Protein AF-A0A5N9HSM1-F1 (afdb_monomer)

Secondary structure (DSSP, 8-state):
------S------HHHHHHHHHHHHHHHHHHHHHHHHHHHHS-TTB-TTSBB--SS--TTEE--SSTTSPPEE---TT---HHHH--

Structure (mmCIF, N/CA/C/O backbone):
data_AF-A0A5N9HSM1-F1
#
_entry.id   AF-A0A5N9HSM1-F1
#
loop_
_atom_site.group_PDB
_atom_site.id
_atom_site.type_symbol
_atom_site.label_atom_id
_atom_site.label_alt_id
_atom_site.label_comp_id
_atom_site.label_asym_id
_atom_site.label_entity_id
_atom_site.label_seq_id
_atom_site.pdbx_PDB_ins_code
_atom_site.Cartn_x
_atom_site.Cartn_y
_atom_site.Cartn_z
_atom_site.occupancy
_atom_site.B_iso_or_equiv
_atom_site.auth_seq_id
_atom_site.auth_comp_id
_atom_site.auth_asym_id
_atom_site.auth_atom_id
_atom_site.pdbx_PDB_model_num
ATOM 1 N N . MET A 1 1 ? -48.128 22.639 3.058 1.00 37.28 1 MET A N 1
ATOM 2 C CA . MET A 1 1 ? -47.481 21.473 2.424 1.00 37.28 1 MET A CA 1
ATOM 3 C C . MET A 1 1 ? -46.592 20.851 3.482 1.00 37.28 1 MET A C 1
ATOM 5 O O . MET A 1 1 ? -45.699 21.529 3.962 1.00 37.28 1 MET A O 1
ATOM 9 N N . ASN A 1 2 ? -46.943 19.648 3.938 1.00 42.16 2 ASN A N 1
ATOM 10 C CA . ASN A 1 2 ? -46.232 18.932 4.996 1.00 42.16 2 ASN A CA 1
ATOM 11 C C . ASN A 1 2 ? -45.086 18.142 4.361 1.00 42.16 2 ASN A C 1
ATOM 13 O O . ASN A 1 2 ? -45.340 17.134 3.698 1.00 42.16 2 ASN A O 1
ATOM 17 N N . GLU A 1 3 ? -43.849 18.591 4.555 1.00 48.38 3 GLU A N 1
ATOM 18 C CA . GLU A 1 3 ? -42.685 17.744 4.319 1.00 48.38 3 GLU A CA 1
ATOM 19 C C . GLU A 1 3 ? -42.581 16.753 5.475 1.00 48.38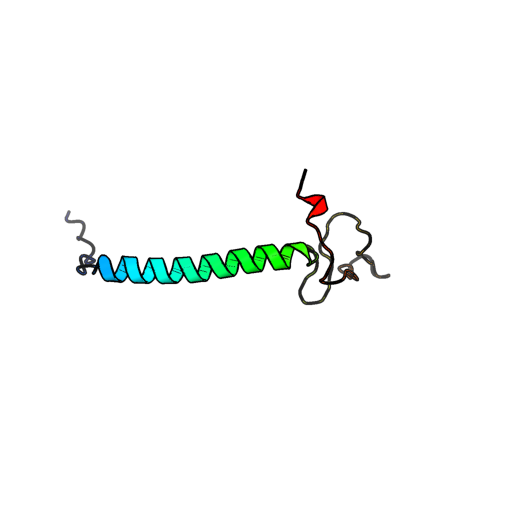 3 GLU A C 1
ATOM 21 O O . GLU A 1 3 ? -42.505 17.107 6.650 1.00 48.38 3 GLU A O 1
ATOM 26 N N . LYS A 1 4 ? -42.727 15.482 5.109 1.00 46.53 4 LYS A N 1
ATOM 27 C CA . LYS A 1 4 ? -42.771 14.342 6.008 1.00 46.53 4 LYS A CA 1
ATOM 28 C C . LYS A 1 4 ? -41.458 14.256 6.783 1.00 46.53 4 LYS A C 1
ATOM 30 O O . LYS A 1 4 ? -40.397 14.124 6.178 1.00 46.53 4 LYS A O 1
ATOM 35 N N . ASN A 1 5 ? -41.567 14.260 8.110 1.00 50.56 5 ASN A N 1
ATOM 36 C CA . ASN A 1 5 ? -40.544 13.750 9.015 1.00 50.56 5 ASN A CA 1
ATOM 37 C C . ASN A 1 5 ? -40.067 12.387 8.501 1.00 50.56 5 ASN A C 1
ATOM 39 O O . ASN A 1 5 ? -40.844 11.432 8.458 1.00 50.56 5 ASN A O 1
ATOM 43 N N . SER A 1 6 ? -38.803 12.318 8.086 1.00 47.62 6 SER A N 1
ATOM 44 C CA . SER A 1 6 ? -38.117 11.058 7.825 1.00 47.62 6 SER A CA 1
ATOM 45 C C . SER A 1 6 ? -38.077 10.278 9.133 1.00 47.62 6 SER A C 1
ATOM 47 O O . SER A 1 6 ? -37.393 10.679 10.073 1.00 47.62 6 SER A O 1
ATOM 49 N N . GLU A 1 7 ? -38.845 9.194 9.198 1.00 56.06 7 GLU A N 1
ATOM 50 C CA . GLU A 1 7 ? -38.860 8.207 10.277 1.00 56.06 7 GLU A CA 1
ATOM 51 C C . GLU A 1 7 ? -37.467 7.593 10.482 1.00 56.06 7 GLU A C 1
ATOM 53 O O . GLU A 1 7 ? -37.160 6.503 10.011 1.00 56.06 7 GLU A O 1
ATOM 58 N N . THR A 1 8 ? -36.610 8.286 11.219 1.00 57.41 8 THR A N 1
ATOM 59 C CA . THR A 1 8 ? -35.379 7.728 11.787 1.00 57.41 8 THR A CA 1
ATOM 60 C C . THR A 1 8 ? -35.099 8.375 13.135 1.00 57.41 8 THR A C 1
ATOM 62 O O . THR A 1 8 ? -33.996 8.823 13.404 1.00 57.41 8 THR A O 1
ATOM 65 N N . ASP A 1 9 ? -36.098 8.381 14.013 1.00 57.69 9 ASP A N 1
ATOM 66 C CA . ASP A 1 9 ? -35.836 8.395 15.453 1.00 57.69 9 ASP A CA 1
ATOM 67 C C . ASP A 1 9 ? -35.966 6.959 15.974 1.00 57.69 9 ASP A C 1
ATOM 69 O O . ASP A 1 9 ? -36.842 6.588 16.756 1.00 57.69 9 ASP A O 1
ATOM 73 N N . LYS A 1 10 ? -35.126 6.076 15.422 1.00 65.12 10 LYS A N 1
ATOM 74 C CA . LYS A 1 10 ? -34.830 4.824 16.109 1.00 65.12 10 LYS A CA 1
ATOM 75 C C . LYS A 1 10 ? -33.902 5.233 17.231 1.00 65.12 10 LYS A C 1
ATOM 77 O O . LYS A 1 10 ? -32.743 5.484 16.939 1.00 65.12 10 LYS A O 1
ATOM 82 N N . ASN A 1 11 ? -34.436 5.319 18.446 1.00 74.25 11 ASN A N 1
ATOM 83 C CA . ASN A 1 11 ? -33.715 5.527 19.699 1.00 74.25 11 ASN A CA 1
ATOM 84 C C . ASN A 1 11 ? -32.337 4.835 19.642 1.00 74.25 11 ASN A C 1
ATOM 86 O O . ASN A 1 11 ? -32.234 3.615 19.805 1.00 74.25 11 ASN A O 1
ATOM 90 N N . VAL A 1 12 ? -31.306 5.592 19.247 1.00 82.19 12 VAL A N 1
ATOM 91 C CA . VAL A 1 12 ? -29.960 5.063 19.042 1.00 82.19 12 VAL A CA 1
ATOM 92 C C . VAL A 1 12 ? -29.386 4.866 20.426 1.00 82.19 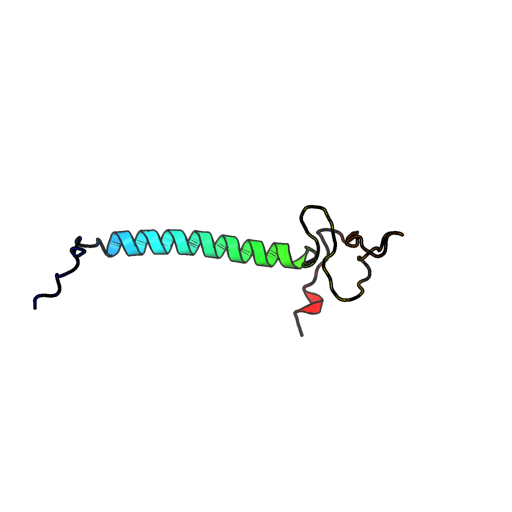12 VAL A C 1
ATOM 94 O O . VAL A 1 12 ? -29.259 5.815 21.194 1.00 82.19 12 VAL A O 1
ATOM 97 N N . ASP A 1 13 ? -29.016 3.630 20.733 1.00 92.88 13 ASP A N 1
ATOM 98 C CA . ASP A 1 13 ? -28.221 3.339 21.915 1.00 92.88 13 ASP A CA 1
ATOM 99 C C . ASP A 1 13 ? -26.828 3.950 21.720 1.00 92.88 13 ASP A C 1
ATOM 101 O O . ASP A 1 13 ? -25.951 3.366 21.076 1.00 92.88 13 ASP A O 1
ATOM 105 N N . VAL A 1 14 ? -26.667 5.172 22.230 1.00 93.44 14 VAL A N 1
ATOM 106 C CA . VAL A 1 14 ? -25.442 5.968 22.108 1.00 93.44 14 VAL A CA 1
ATOM 107 C C . VAL A 1 14 ? -24.258 5.214 22.702 1.00 93.44 14 VAL A C 1
ATOM 109 O O . VAL A 1 14 ? -23.215 5.137 22.062 1.00 93.44 14 VAL A O 1
ATOM 112 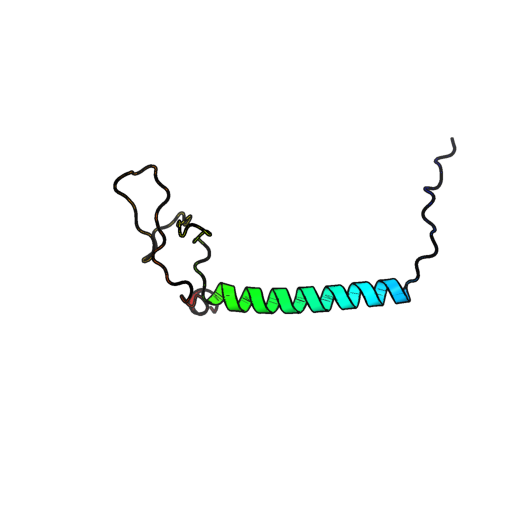N N . ALA A 1 15 ? -24.432 4.566 23.856 1.00 94.31 15 ALA A N 1
ATOM 113 C CA . ALA A 1 15 ? -23.359 3.826 24.515 1.00 94.31 15 ALA A CA 1
ATOM 114 C C . ALA A 1 15 ? -22.888 2.636 23.664 1.00 94.31 15 ALA A C 1
ATOM 116 O O . ALA A 1 15 ? -21.688 2.401 23.494 1.00 94.31 15 ALA A O 1
ATOM 117 N N . LYS A 1 16 ? -23.825 1.899 23.060 1.00 95.44 16 LYS A N 1
ATOM 118 C CA . LYS A 1 16 ? -23.494 0.804 22.139 1.00 95.44 16 LYS A CA 1
ATOM 119 C C . LYS A 1 16 ? -22.858 1.306 20.840 1.00 95.44 16 LYS A C 1
ATOM 121 O O . LYS A 1 16 ? -21.974 0.637 20.289 1.00 95.44 16 LYS A O 1
ATOM 126 N N . ALA A 1 17 ? -23.293 2.461 20.339 1.00 95.44 17 ALA A N 1
ATOM 127 C CA . ALA A 1 17 ? -22.701 3.094 19.165 1.00 95.44 17 ALA A CA 1
ATOM 128 C C . ALA A 1 17 ? -21.253 3.528 19.441 1.00 95.44 17 ALA A C 1
ATOM 130 O O . ALA A 1 17 ? -20.360 3.173 18.673 1.00 95.44 17 ALA A O 1
ATOM 131 N N . GLU A 1 18 ? -20.998 4.192 20.569 1.00 96.38 18 GLU A N 1
ATOM 132 C CA . GLU A 1 18 ? -19.658 4.579 21.023 1.00 96.38 18 GLU A CA 1
ATOM 133 C C . GLU A 1 18 ? -18.745 3.363 21.195 1.00 96.38 18 GLU A C 1
ATOM 135 O O . GLU A 1 18 ? -17.625 3.360 20.688 1.00 96.38 18 GLU A O 1
ATOM 140 N N . GLN A 1 19 ? -19.235 2.283 21.815 1.00 97.88 19 GLN A N 1
ATOM 141 C CA . GLN A 1 19 ? -18.473 1.039 21.947 1.00 97.88 19 GLN A CA 1
ATOM 142 C C . GLN A 1 19 ? -18.099 0.444 20.579 1.00 97.88 19 GLN A C 1
ATOM 144 O O . GLN A 1 19 ? -16.976 -0.026 20.376 1.00 97.88 19 GLN A O 1
ATOM 149 N N . SER A 1 20 ? -19.037 0.461 19.630 1.00 97.12 20 SER A N 1
ATOM 150 C CA . SER A 1 20 ? -18.814 -0.063 18.279 1.00 97.12 20 SER A CA 1
ATOM 151 C C . SER A 1 20 ? -17.796 0.783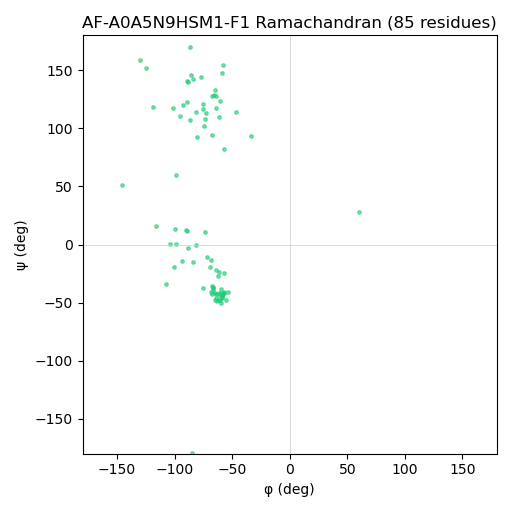 17.512 1.00 97.12 20 SER A C 1
ATOM 153 O O . SER A 1 20 ? -16.899 0.233 16.873 1.00 97.12 20 SER A O 1
ATOM 155 N N . LEU A 1 21 ? -17.894 2.111 17.617 1.00 98.00 21 LEU A N 1
ATOM 156 C CA . LEU A 1 21 ? -16.943 3.047 17.020 1.00 98.00 21 LEU A CA 1
ATOM 157 C C . LEU A 1 21 ? -15.553 2.921 17.646 1.00 98.00 21 LEU A C 1
ATOM 159 O O . LEU A 1 21 ? -14.572 2.881 16.910 1.00 98.00 21 LEU A O 1
ATOM 163 N N . GLY A 1 22 ? -15.463 2.773 18.970 1.00 98.19 22 GLY A N 1
ATOM 164 C CA . GLY A 1 22 ? -14.202 2.517 19.665 1.00 98.19 22 GLY A CA 1
ATOM 165 C 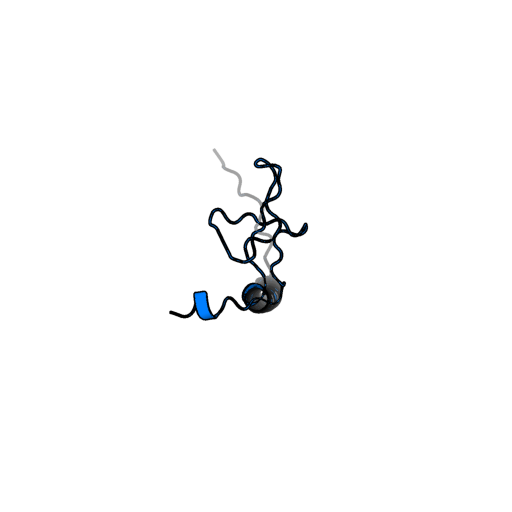C . GLY A 1 22 ? -13.533 1.241 19.161 1.00 98.19 22 GLY A C 1
ATOM 166 O O . GLY A 1 22 ? -12.362 1.249 18.798 1.00 98.19 22 GLY A O 1
ATOM 167 N N . ARG A 1 23 ? -14.296 0.151 19.018 1.00 98.19 23 ARG A N 1
ATOM 168 C CA . ARG A 1 23 ? -13.773 -1.102 18.458 1.00 98.19 23 ARG A CA 1
ATOM 169 C C . ARG A 1 23 ? -13.274 -0.945 17.017 1.00 98.19 23 ARG A C 1
ATOM 171 O O . ARG A 1 23 ? -12.236 -1.509 16.680 1.00 98.19 23 ARG A O 1
ATOM 178 N N . LEU A 1 24 ? -14.000 -0.213 16.170 1.00 98.06 24 LEU A N 1
ATOM 179 C CA . LEU A 1 24 ? -13.561 0.070 14.800 1.00 98.06 24 LEU A CA 1
ATOM 180 C C . LEU A 1 24 ? -12.280 0.905 14.792 1.00 98.06 24 LEU A C 1
ATOM 182 O O . LEU A 1 24 ? -11.346 0.566 14.073 1.00 98.06 24 LEU A O 1
ATOM 186 N N . PHE A 1 25 ? -12.220 1.956 15.609 1.00 97.75 25 PHE A N 1
ATOM 187 C CA . PHE A 1 25 ? -11.047 2.815 15.726 1.00 97.75 25 PHE A CA 1
ATOM 188 C C . PHE A 1 25 ? -9.791 2.013 16.071 1.00 97.75 25 PHE A C 1
ATOM 190 O O . PHE A 1 25 ? -8.786 2.150 15.382 1.00 97.75 25 PHE A O 1
ATOM 197 N N . GLU A 1 26 ? -9.865 1.125 17.064 1.00 97.94 26 GLU A N 1
ATOM 198 C CA . GLU A 1 26 ? -8.734 0.278 17.453 1.00 97.94 26 GLU A CA 1
ATOM 199 C C . GLU A 1 26 ? -8.251 -0.603 16.288 1.00 97.94 26 GLU A C 1
ATOM 201 O O . GLU A 1 26 ? -7.056 -0.646 16.001 1.00 97.94 26 GLU A O 1
ATOM 206 N N . MET A 1 27 ? -9.172 -1.230 15.542 1.00 94.94 27 MET A N 1
ATOM 207 C CA . MET A 1 27 ? -8.812 -2.023 14.356 1.00 94.94 27 MET A CA 1
ATOM 208 C C . MET A 1 27 ? -8.127 -1.172 13.282 1.00 94.94 27 MET A C 1
ATOM 210 O O . MET A 1 27 ? -7.096 -1.569 12.740 1.00 94.94 27 MET A O 1
ATOM 214 N N . TYR A 1 28 ? -8.696 -0.009 12.953 1.00 94.88 28 TYR A N 1
ATOM 215 C CA . TYR A 1 28 ? -8.140 0.872 11.925 1.00 94.88 28 TYR A CA 1
ATOM 216 C C . TYR A 1 28 ? -6.796 1.469 12.334 1.00 94.88 28 TYR A C 1
ATOM 218 O O . TYR A 1 28 ? -5.908 1.572 11.489 1.00 94.88 28 TYR A O 1
ATOM 226 N N . ARG A 1 29 ? -6.615 1.804 13.615 1.00 96.44 29 ARG A N 1
ATOM 227 C CA . ARG A 1 29 ? -5.343 2.291 14.152 1.00 96.44 29 ARG A CA 1
ATOM 228 C C . ARG A 1 29 ? -4.240 1.256 13.957 1.00 96.44 29 ARG A C 1
ATOM 230 O O . ARG A 1 29 ? -3.188 1.586 13.416 1.00 96.44 29 ARG A O 1
ATOM 237 N N . ASP A 1 30 ? -4.488 0.009 14.344 1.00 93.75 30 ASP A N 1
ATOM 238 C CA . ASP A 1 30 ? -3.484 -1.051 14.238 1.00 93.75 30 ASP A CA 1
ATOM 239 C C . ASP A 1 30 ? -3.162 -1.377 12.764 1.00 93.75 30 ASP A C 1
ATOM 241 O O . ASP A 1 30 ? -1.997 -1.582 12.408 1.00 93.75 30 ASP A O 1
ATOM 245 N N . MET A 1 31 ? -4.169 -1.348 11.877 1.00 91.38 31 MET A N 1
ATOM 246 C CA . MET A 1 31 ? -3.962 -1.474 10.427 1.00 91.38 31 MET A CA 1
ATOM 247 C C . MET A 1 31 ? -3.105 -0.337 9.860 1.00 91.38 31 MET A C 1
ATOM 249 O O . MET A 1 31 ? -2.201 -0.609 9.069 1.00 91.38 31 MET A O 1
ATOM 253 N N . ALA A 1 32 ? -3.353 0.911 10.267 1.00 90.88 32 ALA A N 1
ATOM 254 C CA . ALA A 1 32 ? -2.586 2.071 9.817 1.00 90.88 32 ALA A CA 1
ATOM 255 C C . ALA A 1 32 ? -1.113 1.972 10.243 1.00 90.88 32 ALA A C 1
ATOM 257 O O . ALA A 1 32 ? -0.227 2.051 9.397 1.00 90.88 32 ALA A O 1
ATOM 258 N N . VAL A 1 33 ? -0.848 1.663 11.519 1.00 91.81 33 VAL A N 1
ATOM 259 C CA . VAL A 1 33 ? 0.521 1.459 12.032 1.00 91.81 33 VAL A CA 1
ATOM 260 C C . VAL A 1 33 ? 1.243 0.353 11.259 1.00 91.81 33 VAL A C 1
ATOM 262 O O . VAL A 1 33 ? 2.423 0.478 10.918 1.00 91.81 33 VAL A O 1
ATOM 265 N N . LYS A 1 34 ? 0.546 -0.749 10.951 1.00 89.12 34 LYS A N 1
ATOM 266 C CA . LYS A 1 34 ? 1.146 -1.839 10.182 1.00 89.12 34 LYS A CA 1
ATOM 267 C C . LYS A 1 34 ? 1.430 -1.436 8.735 1.00 89.12 34 LYS A C 1
ATOM 269 O O . LYS A 1 34 ? 2.482 -1.812 8.215 1.00 89.12 34 LYS A O 1
ATOM 274 N N . ALA A 1 35 ? 0.522 -0.701 8.097 1.00 86.75 35 ALA A N 1
ATOM 275 C CA . ALA A 1 35 ? 0.714 -0.191 6.746 1.00 86.75 35 ALA A CA 1
ATOM 276 C C . ALA A 1 35 ? 1.937 0.734 6.683 1.00 86.75 35 ALA A C 1
ATOM 278 O O . ALA A 1 35 ? 2.814 0.489 5.860 1.00 86.75 35 ALA A O 1
ATOM 279 N N . ASP A 1 36 ? 2.073 1.686 7.609 1.00 84.25 36 ASP A N 1
ATOM 280 C CA . ASP A 1 36 ? 3.228 2.593 7.681 1.00 84.25 36 ASP A CA 1
ATOM 281 C C . ASP A 1 36 ? 4.557 1.836 7.814 1.00 84.25 36 ASP A C 1
ATOM 283 O 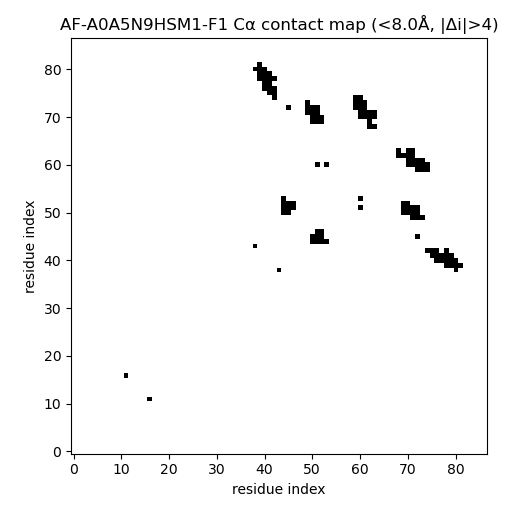O . ASP A 1 36 ? 5.549 2.170 7.163 1.00 84.25 36 ASP A O 1
ATOM 287 N N . SER A 1 37 ? 4.584 0.769 8.617 1.00 84.44 37 SER A N 1
ATOM 288 C CA . SER A 1 37 ? 5.767 -0.088 8.755 1.00 84.44 37 SER A CA 1
ATOM 289 C C . SER A 1 37 ? 6.105 -0.854 7.472 1.00 84.44 37 SER A C 1
ATOM 291 O O . SER A 1 37 ? 7.280 -1.011 7.153 1.00 84.44 37 SER A O 1
ATOM 293 N N . VAL A 1 38 ? 5.108 -1.352 6.735 1.00 82.31 38 VAL A N 1
ATOM 294 C CA . VAL A 1 38 ? 5.332 -2.103 5.485 1.00 82.31 38 VAL A CA 1
ATOM 295 C C . VAL A 1 38 ? 5.709 -1.167 4.336 1.00 82.31 38 VAL A C 1
ATOM 297 O O . VAL A 1 38 ? 6.555 -1.512 3.513 1.00 82.31 38 VAL A O 1
ATOM 300 N N . MET A 1 39 ? 5.113 0.024 4.276 1.00 80.00 39 MET A N 1
ATOM 301 C CA . MET A 1 39 ? 5.390 1.012 3.232 1.00 80.00 39 MET A CA 1
ATOM 302 C C . MET A 1 39 ? 6.789 1.620 3.344 1.00 80.00 39 MET A C 1
ATOM 304 O O . MET A 1 39 ? 7.306 2.094 2.337 1.00 80.00 39 MET A O 1
ATOM 308 N N . GLN A 1 40 ? 7.432 1.536 4.515 1.00 77.56 40 GLN A N 1
ATOM 309 C CA . GLN A 1 40 ? 8.859 1.832 4.636 1.00 77.56 40 GLN A CA 1
ATOM 310 C C . GLN A 1 40 ? 9.688 0.905 3.758 1.00 77.56 40 GLN A C 1
ATOM 312 O O . GLN A 1 40 ? 10.622 1.389 3.156 1.00 77.56 40 GLN A O 1
ATOM 317 N N . SER A 1 41 ? 9.351 -0.382 3.635 1.00 77.44 41 SER A N 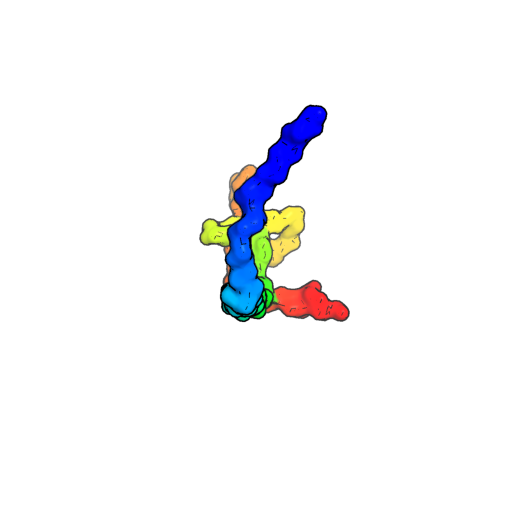1
ATOM 318 C CA . SER A 1 41 ? 10.200 -1.349 2.934 1.00 77.44 41 SER A CA 1
ATOM 319 C C . SER A 1 41 ? 9.746 -1.667 1.496 1.00 77.44 41 SER A C 1
ATOM 321 O O . SER A 1 41 ? 10.502 -2.204 0.684 1.00 77.44 41 SER A O 1
ATOM 323 N N . ARG A 1 42 ? 8.483 -1.398 1.148 1.00 79.69 42 ARG A N 1
ATOM 324 C CA . ARG A 1 42 ? 7.948 -1.718 -0.184 1.00 79.69 42 ARG A CA 1
ATOM 325 C C . ARG A 1 42 ? 8.153 -0.580 -1.167 1.00 79.69 42 ARG A C 1
ATOM 327 O O . ARG A 1 42 ? 7.919 0.579 -0.854 1.00 79.69 42 ARG A O 1
ATOM 334 N N . CYS A 1 43 ? 8.491 -0.923 -2.411 1.00 83.94 43 CYS A N 1
ATOM 335 C CA . CYS A 1 43 ? 8.500 0.053 -3.497 1.00 83.94 43 CYS A CA 1
ATOM 336 C C . CYS A 1 43 ? 7.076 0.590 -3.747 1.00 83.94 43 CYS A C 1
ATOM 338 O O . CYS A 1 43 ? 6.222 -0.189 -4.176 1.00 83.94 43 CYS A O 1
ATOM 340 N N . PRO A 1 44 ? 6.810 1.899 -3.564 1.00 83.94 44 PRO A N 1
ATOM 341 C CA . PRO A 1 44 ? 5.458 2.456 -3.684 1.00 83.94 44 PRO A CA 1
ATOM 342 C C . PRO A 1 44 ? 4.921 2.444 -5.123 1.00 83.94 44 PRO A C 1
ATOM 344 O O . PRO A 1 44 ? 3.732 2.643 -5.342 1.00 83.94 44 PRO A O 1
ATOM 347 N N . TYR A 1 45 ? 5.789 2.200 -6.109 1.00 88.38 45 TYR A N 1
ATOM 348 C CA . TYR A 1 45 ? 5.435 2.145 -7.528 1.00 88.38 45 TYR A CA 1
ATOM 349 C C . TYR A 1 45 ? 5.370 0.718 -8.088 1.00 88.38 45 TYR A C 1
ATOM 351 O O . TYR A 1 45 ? 5.146 0.566 -9.290 1.00 88.38 45 TYR A O 1
ATOM 359 N N . LYS A 1 46 ? 5.620 -0.309 -7.262 1.00 90.56 46 LYS A N 1
ATOM 360 C CA . LYS A 1 46 ? 5.557 -1.722 -7.654 1.00 90.56 46 LYS A CA 1
ATOM 361 C C . LYS A 1 46 ? 4.141 -2.246 -7.434 1.00 90.56 46 LYS A C 1
ATOM 363 O O . LYS A 1 46 ? 3.640 -2.194 -6.314 1.00 90.56 46 LYS A O 1
ATOM 368 N N . ASP A 1 47 ? 3.506 -2.758 -8.481 1.00 89.81 47 ASP A N 1
ATOM 369 C CA . ASP A 1 47 ? 2.203 -3.415 -8.353 1.00 89.81 47 ASP A CA 1
ATOM 370 C C . ASP A 1 47 ? 2.322 -4.901 -7.959 1.00 89.81 47 ASP A C 1
ATOM 372 O O . ASP A 1 47 ? 3.417 -5.434 -7.745 1.00 89.81 47 ASP A O 1
ATOM 376 N N . ALA A 1 48 ? 1.175 -5.575 -7.832 1.00 88.44 48 ALA A N 1
ATOM 377 C CA . ALA A 1 48 ? 1.108 -6.986 -7.452 1.00 88.44 48 ALA A CA 1
ATOM 378 C C . ALA A 1 48 ? 1.793 -7.925 -8.466 1.00 88.44 48 ALA A C 1
ATOM 380 O O . ALA A 1 48 ? 2.314 -8.964 -8.064 1.00 88.44 48 ALA A O 1
ATOM 381 N N . ASP A 1 49 ? 1.869 -7.525 -9.739 1.00 91.44 49 ASP A N 1
ATOM 382 C CA . ASP A 1 49 ? 2.535 -8.260 -10.821 1.00 91.44 49 ASP A CA 1
ATOM 383 C C . ASP A 1 49 ? 4.017 -7.866 -10.966 1.00 91.44 49 ASP A C 1
ATOM 385 O O . ASP A 1 49 ? 4.685 -8.207 -11.944 1.00 91.44 49 ASP A O 1
ATOM 389 N N . SER A 1 50 ? 4.562 -7.143 -9.980 1.00 90.19 50 SER A N 1
ATOM 390 C CA . SER A 1 50 ? 5.929 -6.617 -9.982 1.00 90.19 50 SER A CA 1
ATOM 391 C C . SER A 1 50 ? 6.234 -5.661 -11.144 1.00 90.19 50 SER A C 1
ATOM 393 O O . SER A 1 50 ? 7.392 -5.520 -11.551 1.00 90.19 50 SER A O 1
ATOM 395 N N . ARG A 1 51 ? 5.227 -4.956 -11.670 1.00 92.44 51 ARG A N 1
ATOM 396 C CA . ARG A 1 51 ? 5.411 -3.870 -12.641 1.00 92.44 51 ARG A CA 1
ATOM 397 C C . ARG A 1 51 ? 5.675 -2.548 -11.937 1.00 92.44 51 ARG A C 1
ATOM 399 O O . ARG A 1 51 ? 5.153 -2.286 -10.859 1.00 92.44 51 ARG A O 1
ATOM 406 N N . CYS A 1 52 ? 6.498 -1.710 -12.555 1.00 91.75 52 CYS A N 1
ATOM 407 C CA . CYS A 1 52 ? 6.879 -0.397 -12.061 1.00 91.75 52 CYS A CA 1
ATOM 408 C C . CYS A 1 52 ? 6.090 0.701 -12.781 1.00 91.75 52 CYS A C 1
ATOM 410 O O . CYS A 1 52 ? 6.274 0.917 -13.978 1.00 91.75 52 CYS A O 1
ATOM 412 N N . HIS A 1 53 ? 5.289 1.451 -12.027 1.00 90.75 53 HIS A N 1
ATOM 413 C CA . HIS A 1 53 ? 4.490 2.581 -12.523 1.00 90.75 53 HIS A CA 1
ATOM 414 C C . HIS A 1 53 ? 5.134 3.948 -12.243 1.00 90.75 53 HIS A C 1
ATOM 416 O O . HIS A 1 53 ? 4.486 4.990 -12.364 1.00 90.75 53 HIS A O 1
ATOM 422 N N . ALA A 1 54 ? 6.412 3.968 -11.852 1.00 89.69 54 ALA A N 1
ATOM 423 C CA . ALA A 1 54 ? 7.141 5.208 -11.619 1.00 89.69 54 ALA A CA 1
ATOM 424 C C . ALA A 1 54 ? 7.279 5.993 -12.933 1.00 89.69 54 ALA A C 1
ATOM 426 O O . ALA A 1 54 ? 7.770 5.474 -13.936 1.00 89.69 54 ALA A O 1
ATOM 427 N N . LYS A 1 55 ? 6.879 7.270 -12.915 1.00 87.19 55 LYS A N 1
ATOM 428 C CA . LYS A 1 55 ? 7.018 8.192 -14.060 1.00 87.19 55 LYS A CA 1
ATOM 429 C C . LYS A 1 55 ? 8.420 8.802 -14.185 1.00 87.19 55 LYS A C 1
ATOM 431 O O . LYS A 1 55 ? 8.664 9.603 -15.080 1.00 87.19 55 LYS A O 1
ATOM 436 N N . PHE A 1 56 ? 9.322 8.450 -13.275 1.00 87.31 56 PHE A N 1
ATOM 437 C CA . PHE A 1 56 ? 10.714 8.879 -13.239 1.00 87.31 56 PHE A CA 1
ATOM 438 C C . PHE A 1 56 ? 11.623 7.650 -13.202 1.00 87.31 56 PHE A C 1
ATOM 440 O O . PHE A 1 56 ? 11.233 6.606 -12.678 1.00 87.31 56 PHE A O 1
ATOM 447 N N . GLY A 1 57 ? 12.842 7.788 -13.727 1.00 83.50 57 GLY A N 1
ATOM 448 C CA . GLY A 1 57 ? 13.830 6.714 -13.704 1.00 83.50 57 GLY A CA 1
ATOM 449 C C . GLY A 1 57 ? 14.300 6.420 -12.281 1.00 83.50 57 GLY A C 1
ATOM 450 O O . GLY A 1 57 ? 14.749 7.323 -11.577 1.00 83.50 57 GLY A O 1
ATOM 451 N N . CYS A 1 58 ? 14.238 5.157 -11.861 1.00 85.25 58 CYS A N 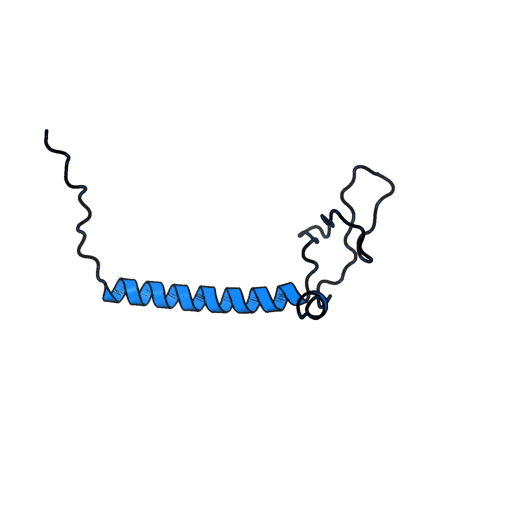1
ATOM 452 C CA . CYS A 1 58 ? 14.848 4.703 -10.613 1.00 85.25 58 CYS A CA 1
ATOM 453 C C . CYS A 1 58 ? 15.709 3.456 -10.839 1.00 85.25 58 CYS A C 1
ATOM 455 O O . CYS A 1 58 ? 15.513 2.713 -11.797 1.00 85.25 58 CYS A O 1
ATOM 457 N N . ARG A 1 59 ? 16.650 3.194 -9.922 1.00 85.56 59 ARG A N 1
ATOM 458 C CA . ARG A 1 59 ? 17.612 2.078 -10.021 1.00 85.56 59 ARG A CA 1
ATOM 459 C C . ARG A 1 59 ? 16.957 0.696 -10.157 1.00 85.56 59 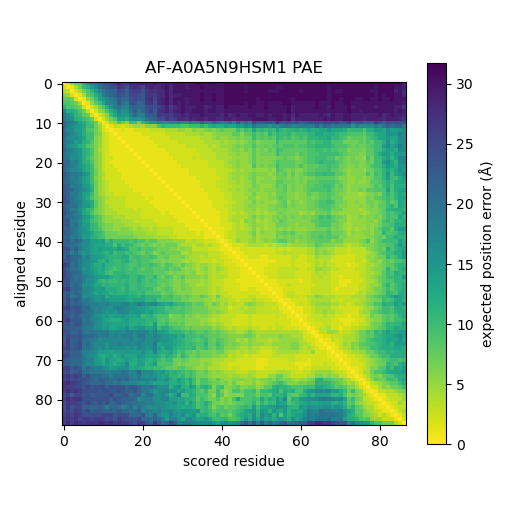ARG A C 1
ATOM 461 O O . ARG A 1 59 ? 17.578 -0.225 -10.671 1.00 85.56 59 ARG A O 1
ATOM 468 N N . ASN A 1 60 ? 15.721 0.561 -9.683 1.00 87.56 60 ASN A N 1
ATOM 469 C CA . ASN A 1 60 ? 14.986 -0.699 -9.666 1.00 87.56 60 ASN A CA 1
ATOM 470 C C . ASN A 1 60 ? 13.997 -0.843 -10.835 1.00 87.56 60 ASN A C 1
ATOM 472 O O . ASN A 1 60 ? 13.292 -1.850 -10.892 1.00 87.56 60 ASN A O 1
ATOM 476 N N . GLN A 1 61 ? 13.911 0.150 -11.727 1.00 90.94 61 GLN A N 1
ATOM 477 C CA . GLN A 1 61 ? 13.033 0.146 -12.896 1.00 90.94 61 GLN A CA 1
ATOM 478 C C . GLN A 1 61 ? 13.784 -0.398 -14.115 1.00 90.94 61 GLN A C 1
ATOM 480 O O . GLN A 1 61 ? 14.784 0.174 -14.543 1.00 90.94 61 GLN A O 1
ATOM 485 N N . PHE A 1 62 ? 13.275 -1.486 -14.691 1.00 91.44 62 PHE A N 1
ATOM 486 C CA . PHE A 1 62 ? 13.875 -2.163 -15.839 1.00 91.44 62 PHE A CA 1
ATOM 487 C C . PHE A 1 62 ? 12.915 -2.154 -17.025 1.00 91.44 62 PHE A C 1
ATOM 489 O O . PHE A 1 62 ? 11.816 -2.710 -16.961 1.00 91.44 62 PHE A O 1
ATOM 496 N N . PHE A 1 63 ? 13.336 -1.514 -18.112 1.00 89.75 63 PHE A N 1
ATOM 497 C CA . PHE A 1 63 ? 12.575 -1.437 -19.355 1.00 89.75 63 PHE A CA 1
ATOM 498 C C . PHE A 1 63 ? 12.815 -2.683 -20.208 1.00 89.75 63 PHE A C 1
ATOM 500 O O . PHE A 1 63 ? 13.924 -3.214 -20.263 1.00 89.75 63 PHE A O 1
ATOM 507 N N . THR A 1 64 ? 11.764 -3.151 -20.873 1.00 85.69 64 THR A N 1
ATOM 508 C CA . THR A 1 64 ? 11.859 -4.229 -21.861 1.00 85.69 64 THR A CA 1
ATOM 509 C C . THR A 1 64 ? 12.189 -3.666 -23.242 1.00 85.69 64 THR A C 1
ATOM 511 O O . THR A 1 64 ? 12.101 -2.463 -23.463 1.00 85.69 64 THR A O 1
ATOM 514 N N . ASN A 1 65 ? 12.503 -4.541 -24.200 1.00 87.19 65 ASN A N 1
ATOM 515 C CA . ASN A 1 65 ? 12.733 -4.136 -25.593 1.00 87.19 65 ASN A CA 1
ATOM 516 C C . ASN A 1 65 ? 11.481 -3.543 -26.266 1.00 87.19 65 ASN A C 1
ATOM 518 O O . ASN A 1 65 ? 11.607 -2.821 -27.249 1.00 87.19 65 ASN A O 1
ATOM 522 N N . ASP A 1 66 ? 10.288 -3.856 -25.752 1.00 89.75 66 ASP A N 1
ATOM 523 C CA . ASP A 1 66 ? 9.045 -3.200 -26.148 1.00 89.75 66 ASP A CA 1
ATOM 524 C C . ASP A 1 66 ? 8.903 -1.860 -25.398 1.00 89.75 66 ASP A C 1
ATOM 526 O O . ASP A 1 66 ? 8.741 -1.873 -24.173 1.00 89.75 66 ASP A O 1
ATOM 530 N N . PRO A 1 67 ? 8.947 -0.712 -26.101 1.00 83.50 67 PRO A N 1
ATOM 531 C CA . PRO A 1 67 ? 8.830 0.610 -25.490 1.00 83.50 67 PRO A CA 1
ATOM 532 C C . PRO A 1 67 ? 7.413 0.934 -24.994 1.00 83.50 67 PRO A C 1
ATOM 534 O O . PRO A 1 67 ? 7.229 1.934 -24.305 1.00 83.50 67 PRO A O 1
ATOM 537 N N . THR A 1 68 ? 6.408 0.126 -25.345 1.00 86.44 68 THR A N 1
ATOM 538 C CA . THR A 1 68 ? 5.016 0.308 -24.902 1.00 86.44 68 THR A CA 1
ATOM 539 C C . THR A 1 68 ? 4.680 -0.485 -23.640 1.00 86.44 68 THR A C 1
ATOM 541 O O . THR A 1 68 ? 3.663 -0.226 -22.995 1.00 86.44 68 THR A O 1
ATOM 544 N N . ALA A 1 69 ? 5.534 -1.435 -23.257 1.00 89.88 69 ALA A N 1
ATOM 545 C CA . ALA A 1 69 ? 5.307 -2.282 -22.101 1.00 89.88 69 ALA A CA 1
ATOM 546 C C . ALA A 1 69 ? 5.601 -1.549 -20.783 1.00 89.88 69 ALA A C 1
ATOM 548 O O . ALA A 1 69 ? 6.556 -0.778 -20.664 1.00 89.88 69 ALA A O 1
ATOM 549 N N . VAL A 1 70 ? 4.807 -1.851 -19.750 1.00 91.25 70 VAL A N 1
ATOM 550 C CA . VAL A 1 70 ? 5.060 -1.342 -18.396 1.00 91.25 70 VAL A CA 1
ATOM 551 C C . VAL A 1 70 ? 6.377 -1.936 -17.873 1.00 91.25 70 VAL A C 1
ATOM 553 O O . VAL A 1 70 ? 6.535 -3.165 -17.898 1.00 91.25 70 VAL A O 1
ATOM 556 N N . PRO A 1 71 ? 7.317 -1.110 -17.380 1.00 93.00 71 PRO A N 1
ATOM 557 C CA . PRO A 1 71 ? 8.601 -1.585 -16.878 1.00 93.00 71 PRO A CA 1
ATOM 558 C C . PRO A 1 71 ? 8.442 -2.593 -15.738 1.00 93.00 71 PRO A C 1
ATOM 560 O O . PRO A 1 71 ? 7.454 -2.582 -15.005 1.00 93.00 71 PRO A O 1
ATOM 563 N N . VAL A 1 72 ? 9.432 -3.458 -15.554 1.00 92.50 72 VAL A N 1
ATOM 564 C CA . VAL A 1 72 ? 9.482 -4.387 -14.418 1.00 92.50 72 VAL A CA 1
ATOM 565 C C . VAL A 1 72 ? 10.185 -3.703 -13.249 1.00 92.50 72 VAL A C 1
ATOM 567 O O . VAL A 1 72 ? 11.171 -2.989 -13.435 1.00 92.50 72 VAL A O 1
ATOM 570 N N . CYS A 1 73 ? 9.685 -3.914 -12.033 1.00 90.94 73 CYS A N 1
ATOM 571 C CA . CYS A 1 73 ? 10.376 -3.516 -10.816 1.00 90.94 73 CYS A CA 1
ATOM 572 C C . CYS A 1 73 ? 11.170 -4.708 -10.268 1.00 90.94 73 CYS A C 1
ATOM 574 O O . CYS A 1 73 ? 10.577 -5.650 -9.745 1.00 90.94 73 CYS A O 1
ATOM 576 N N . ALA A 1 74 ? 12.505 -4.656 -10.325 1.00 86.56 74 ALA A N 1
ATOM 577 C CA . ALA A 1 74 ? 13.357 -5.649 -9.651 1.00 86.56 74 ALA A CA 1
ATOM 578 C C . ALA A 1 74 ? 13.706 -5.239 -8.209 1.00 86.56 74 ALA A C 1
ATOM 580 O O . ALA A 1 74 ? 14.593 -5.813 -7.579 1.00 86.56 74 ALA A O 1
ATOM 581 N N . GLY A 1 75 ? 13.024 -4.214 -7.691 1.00 79.88 75 GLY A N 1
ATOM 582 C CA . GLY A 1 75 ? 13.176 -3.772 -6.317 1.00 79.88 75 GLY A CA 1
ATOM 583 C C . GLY A 1 75 ? 12.700 -4.848 -5.348 1.00 79.88 75 GLY A C 1
ATOM 584 O O . GLY A 1 75 ? 11.615 -5.420 -5.512 1.00 79.88 75 GLY A O 1
ATOM 585 N N . SER A 1 76 ? 13.522 -5.100 -4.331 1.00 76.69 76 SER A N 1
ATOM 586 C CA . SER A 1 76 ? 13.127 -5.914 -3.186 1.00 76.69 76 SER A CA 1
ATOM 587 C C . SER A 1 76 ? 11.911 -5.290 -2.496 1.00 76.69 76 SER A C 1
ATOM 589 O O . SER A 1 76 ? 11.786 -4.070 -2.432 1.00 76.69 76 SER A O 1
ATOM 591 N N . ASP A 1 77 ? 11.043 -6.116 -1.918 1.00 72.94 77 ASP A N 1
ATOM 592 C CA . ASP A 1 77 ? 9.987 -5.651 -1.006 1.00 72.94 77 ASP A CA 1
ATOM 593 C C . ASP A 1 77 ? 10.550 -5.239 0.382 1.00 72.94 77 ASP A C 1
ATOM 595 O O . ASP A 1 77 ? 9.793 -5.021 1.330 1.00 72.94 77 ASP A O 1
ATOM 599 N N . LEU A 1 78 ? 11.884 -5.143 0.492 1.00 71.38 78 LEU A N 1
ATOM 600 C CA . LEU A 1 78 ? 12.661 -4.776 1.681 1.00 71.38 78 LEU A CA 1
ATOM 601 C C . LEU A 1 78 ? 13.466 -3.462 1.520 1.00 71.38 78 LEU A C 1
ATOM 603 O O . LEU A 1 78 ? 14.411 -3.233 2.268 1.00 71.38 78 LEU A O 1
ATOM 607 N N . ILE A 1 79 ? 13.170 -2.634 0.517 1.00 65.25 79 ILE A N 1
ATOM 608 C CA . ILE A 1 79 ? 13.815 -1.326 0.309 1.00 65.25 79 ILE A CA 1
ATOM 609 C C . ILE A 1 79 ? 13.309 -0.327 1.344 1.00 65.25 79 ILE A C 1
ATOM 611 O O . ILE A 1 79 ? 12.188 0.141 1.206 1.00 65.25 79 ILE A O 1
ATOM 615 N N . ASP A 1 80 ? 14.139 0.041 2.316 1.00 67.50 80 ASP A N 1
ATOM 616 C CA . ASP A 1 80 ? 13.795 1.067 3.302 1.00 67.50 80 ASP A CA 1
ATOM 617 C C . ASP A 1 80 ? 13.814 2.484 2.688 1.00 67.50 80 ASP A C 1
ATOM 619 O O . ASP A 1 80 ? 14.859 2.990 2.280 1.00 67.50 80 ASP A O 1
ATOM 623 N N . TYR A 1 81 ? 12.648 3.118 2.598 1.00 66.19 81 TYR A N 1
ATOM 624 C CA . TYR A 1 81 ? 12.442 4.484 2.127 1.00 66.19 81 TYR A CA 1
ATOM 625 C C . TYR A 1 81 ? 12.547 5.520 3.241 1.00 66.19 81 TYR A C 1
ATOM 627 O O . TYR A 1 81 ? 12.446 6.705 2.937 1.00 66.19 81 TYR A O 1
ATOM 635 N N . LYS A 1 82 ? 12.744 5.134 4.505 1.00 66.38 82 LYS A N 1
ATOM 636 C CA . LYS A 1 82 ? 12.723 6.068 5.636 1.00 66.38 82 LYS A CA 1
ATOM 637 C C . LYS A 1 82 ? 13.679 7.255 5.463 1.00 66.38 82 LYS A C 1
ATOM 639 O O . LYS A 1 82 ? 13.270 8.393 5.672 1.00 66.38 82 LYS A O 1
ATOM 644 N N . GLU A 1 83 ? 14.888 7.014 4.949 1.00 63.94 83 GLU A N 1
ATOM 645 C CA . GLU A 1 83 ? 15.870 8.073 4.643 1.00 63.94 83 GLU A CA 1
ATOM 646 C C . GLU A 1 83 ? 15.385 9.091 3.591 1.00 63.94 83 GLU A C 1
ATOM 648 O O . GLU A 1 83 ? 15.877 10.212 3.552 1.00 63.94 83 GLU A O 1
ATOM 653 N N . ALA A 1 84 ? 14.430 8.732 2.726 1.00 61.47 84 ALA A N 1
ATOM 654 C CA . ALA A 1 84 ? 13.867 9.644 1.728 1.00 61.47 84 ALA A CA 1
ATOM 655 C C . ALA A 1 84 ? 12.731 10.531 2.278 1.00 61.47 84 ALA A C 1
ATOM 657 O O . ALA A 1 84 ? 12.346 11.494 1.613 1.00 61.47 84 ALA A O 1
ATOM 658 N N . TRP A 1 85 ? 12.175 10.197 3.448 1.00 59.72 85 TRP A N 1
ATOM 659 C CA . TRP A 1 85 ? 11.042 10.900 4.066 1.00 59.72 85 TRP A CA 1
ATOM 660 C C . TRP A 1 85 ? 11.453 11.741 5.279 1.00 59.72 85 TRP A C 1
ATOM 662 O O . TRP A 1 85 ? 10.885 12.814 5.480 1.00 59.72 85 TRP A O 1
ATOM 672 N N . ASP A 1 86 ? 12.445 11.290 6.047 1.00 57.97 86 ASP A N 1
ATOM 673 C CA . ASP A 1 86 ? 12.994 12.032 7.182 1.00 57.97 86 ASP A CA 1
ATOM 674 C C . ASP A 1 86 ? 13.997 13.099 6.674 1.00 57.97 86 ASP A C 1
ATOM 676 O O . ASP A 1 86 ? 15.175 12.805 6.477 1.00 57.97 86 ASP A O 1
ATOM 680 N N . ASN A 1 87 ? 13.515 14.333 6.437 1.00 45.00 87 ASN A N 1
ATOM 681 C CA . ASN A 1 87 ? 14.329 15.547 6.212 1.00 45.00 87 ASN A CA 1
ATOM 682 C C . ASN A 1 87 ? 14.294 16.476 7.429 1.00 45.00 87 ASN A C 1
ATOM 684 O O . ASN A 1 87 ? 13.174 16.736 7.926 1.00 45.00 87 ASN A O 1
#

Radius of gyration: 23.44 Å; Cα contacts (8 Å, |Δi|>4): 65; chains: 1; bounding box: 65×30×51 Å

Mean predicted aligned error: 10.53 Å

Foldseek 3Di:
DDDDDDPPPPVDPVVVVVVVVVVVVVVVVVVVVVVVVQVQAADPQQDPVQFGPDPDDDPQWADDPPPPDGTGGNGDSGHGCPVVVDD

Solvent-accessible surface area (backbone atoms only — not comparable to full-atom values): 5427 Å² total; per-residue (Å²): 136,85,80,74,80,78,92,70,84,67,85,70,60,58,69,62,49,52,53,52,50,51,56,50,49,56,55,52,50,57,51,48,58,50,48,58,61,49,54,29,17,32,56,91,42,47,49,96,85,36,33,30,71,59,93,60,94,51,98,38,57,43,77,59,96,52,88,85,57,78,23,37,33,77,56,54,73,70,46,72,46,54,78,82,70,69,125

Sequence (87 aa):
MNEKNSETDKNVDVAKAEQSLGRLFEMYRDMAVKADSVMQSRCPYKDADSRCHAKFGCRNQFFTNDPTAVPVCAGSDLIDYKEAWDN

pLDDT: mean 81.64, std 15.34, range [37.28, 98.19]